Protein AF-A0A924ZU27-F1 (afdb_monomer_lite)

Secondary structure (DSSP, 8-state):
-HHHHHHHT--SHHHHHHHHHHHHHHHHHHHHHHHHHHHHTT--HHHHGGGHHHHHHHHHHHHHHHHHHH-

Foldseek 3Di:
DVVVCVVVVNDDPVVVVVVVVLVVVLLVVLLVVLVVVCVVVVNDCVVQVVNSVVVSVVSSVVSSVVSVVVD

Radius of gyration: 16.22 Å; chains: 1; bounding box: 34×22×42 Å

pLDDT: mean 86.08, std 6.7, range [59.03, 93.5]

Structure (mmCIF, N/CA/C/O backbone):
data_AF-A0A924ZU27-F1
#
_entry.id   AF-A0A924ZU27-F1
#
loop_
_atom_site.group_PDB
_atom_site.id
_atom_site.type_symbol
_atom_site.label_atom_id
_atom_site.label_alt_id
_atom_site.la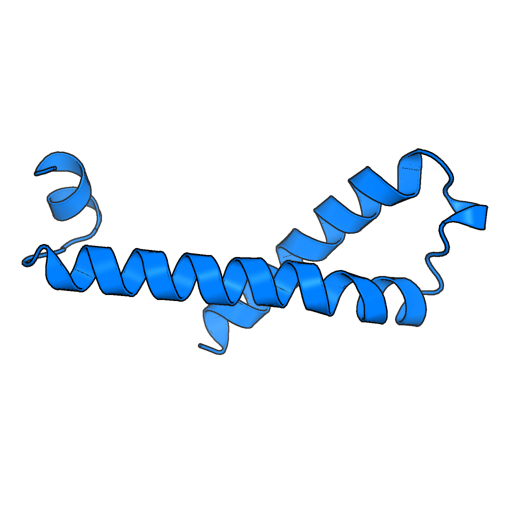bel_comp_id
_atom_site.label_asym_id
_atom_site.label_entity_id
_atom_site.label_seq_id
_atom_site.pdbx_PDB_ins_code
_atom_site.Cartn_x
_atom_site.Cartn_y
_atom_site.Cartn_z
_atom_site.occupancy
_atom_site.B_iso_or_equiv
_atom_site.auth_seq_id
_atom_site.auth_comp_id
_atom_site.auth_asym_id
_atom_site.auth_atom_id
_atom_site.pdbx_PDB_model_num
ATOM 1 N N . MET A 1 1 ? -11.034 9.802 19.030 1.00 59.03 1 MET A N 1
ATOM 2 C CA . MET A 1 1 ? -11.230 8.376 18.664 1.00 59.03 1 MET A CA 1
ATOM 3 C C . MET A 1 1 ? -12.696 8.001 18.427 1.00 59.03 1 MET A C 1
ATOM 5 O O . MET A 1 1 ? -12.947 7.225 17.517 1.00 59.03 1 MET A O 1
ATOM 9 N N . ASN A 1 2 ? -13.666 8.574 19.153 1.00 69.19 2 ASN A N 1
ATOM 10 C CA . ASN A 1 2 ? -15.086 8.190 19.024 1.00 69.19 2 ASN A CA 1
ATOM 11 C C . ASN A 1 2 ? -15.697 8.432 17.627 1.00 69.19 2 ASN A C 1
ATOM 13 O O . ASN A 1 2 ? -16.412 7.571 17.136 1.00 69.19 2 ASN A O 1
ATOM 17 N N . LYS A 1 3 ? -15.351 9.528 16.930 1.00 75.69 3 LYS A N 1
ATOM 18 C CA . LYS A 1 3 ? -15.857 9.799 15.563 1.00 75.69 3 LYS A CA 1
ATOM 19 C C . LYS A 1 3 ? -15.407 8.770 14.513 1.00 75.69 3 LYS A C 1
ATOM 21 O O . LYS A 1 3 ? -16.169 8.454 13.609 1.00 75.69 3 LYS A O 1
ATOM 26 N N . LEU A 1 4 ? -14.176 8.263 14.620 1.00 73.06 4 LEU A N 1
ATOM 27 C CA . LEU A 1 4 ? -13.633 7.246 13.707 1.00 73.06 4 LEU A CA 1
ATOM 28 C C . LEU A 1 4 ? -14.305 5.894 13.943 1.00 73.06 4 LEU A C 1
ATOM 30 O O . LEU A 1 4 ? -14.777 5.270 13.001 1.00 73.06 4 LEU A O 1
ATOM 34 N N . LYS A 1 5 ? -14.428 5.508 15.215 1.00 72.19 5 LYS A N 1
ATOM 35 C CA . LYS A 1 5 ? -15.135 4.295 15.624 1.00 72.19 5 LYS A CA 1
ATOM 36 C C . LYS A 1 5 ? -16.591 4.286 15.177 1.00 72.19 5 LYS A C 1
ATOM 38 O O . LYS A 1 5 ? -17.036 3.315 14.590 1.00 72.19 5 LYS A O 1
ATOM 43 N N . GLN A 1 6 ? -17.303 5.393 15.375 1.00 78.19 6 GLN A N 1
ATOM 44 C CA . GLN A 1 6 ? -18.711 5.503 15.002 1.00 78.19 6 GLN A CA 1
ATOM 45 C C . GLN A 1 6 ? -18.923 5.487 13.481 1.00 78.19 6 GLN A C 1
ATOM 47 O O . GLN A 1 6 ? -19.893 4.904 13.014 1.00 78.19 6 GLN A O 1
ATOM 52 N N . ARG A 1 7 ? -18.009 6.076 12.694 1.00 80.06 7 ARG A N 1
ATOM 53 C CA . ARG A 1 7 ? -18.077 6.017 11.223 1.00 80.06 7 ARG A CA 1
ATOM 54 C C . ARG A 1 7 ? -17.854 4.612 10.667 1.00 80.06 7 ARG A C 1
ATOM 56 O O . ARG A 1 7 ? -18.368 4.312 9.600 1.00 80.06 7 ARG A O 1
ATOM 63 N N . TRP A 1 8 ? -17.027 3.810 11.334 1.00 77.25 8 TRP A N 1
ATOM 64 C CA . TRP A 1 8 ? -16.605 2.490 10.852 1.00 77.25 8 TRP A CA 1
ATOM 65 C C . TRP A 1 8 ? -17.294 1.348 11.621 1.00 77.25 8 TRP A C 1
ATOM 67 O O . TRP A 1 8 ? -16.956 0.190 11.412 1.00 77.25 8 TRP A O 1
ATOM 77 N N . GLY A 1 9 ? -18.236 1.660 12.523 1.00 81.44 9 GLY A N 1
ATOM 78 C CA . GLY A 1 9 ? -18.950 0.670 13.339 1.00 81.44 9 GLY A CA 1
ATOM 79 C C . GLY A 1 9 ? -18.058 -0.108 14.315 1.00 81.44 9 GLY A C 1
ATOM 80 O O . GLY A 1 9 ? -18.354 -1.250 14.638 1.00 81.44 9 GLY A O 1
ATOM 81 N N . ILE A 1 10 ? -16.942 0.476 14.755 1.00 83.56 10 ILE A N 1
ATOM 82 C CA . ILE A 1 10 ? -15.928 -0.213 15.557 1.00 83.56 10 ILE A CA 1
ATOM 83 C C . ILE A 1 10 ? -16.240 -0.075 17.049 1.00 83.56 10 ILE A C 1
ATOM 85 O O . ILE A 1 10 ? -16.215 1.029 17.597 1.00 83.56 10 ILE A O 1
ATOM 89 N N . GLU A 1 11 ? -16.437 -1.199 17.730 1.00 79.88 11 GLU A N 1
ATOM 90 C CA . GLU A 1 11 ? -16.759 -1.224 19.160 1.00 79.88 11 GLU A CA 1
ATOM 91 C C . GLU A 1 11 ? -15.497 -1.149 20.031 1.00 79.88 11 GLU A C 1
ATOM 93 O O . GLU A 1 11 ? -15.470 -0.473 21.064 1.00 79.88 11 GLU A O 1
ATOM 98 N N . THR A 1 12 ? -14.393 -1.766 19.587 1.00 85.25 12 THR A N 1
ATOM 99 C CA . THR A 1 12 ? -13.174 -1.916 20.401 1.00 85.25 12 THR A CA 1
ATOM 100 C C . THR A 1 12 ? -11.935 -1.272 19.777 1.00 85.25 12 THR A C 1
ATOM 102 O O . THR A 1 12 ? -11.773 -1.185 18.563 1.00 85.25 12 THR A O 1
ATOM 105 N N . ASN A 1 13 ? -10.993 -0.824 20.617 1.00 84.62 13 ASN A N 1
ATOM 106 C CA . ASN A 1 13 ? -9.692 -0.334 20.131 1.00 84.62 13 ASN A CA 1
ATOM 107 C C . ASN A 1 13 ? -8.885 -1.433 19.419 1.00 84.62 13 ASN A C 1
ATOM 109 O O . ASN A 1 13 ? -8.078 -1.125 18.549 1.00 84.62 13 ASN A O 1
ATOM 113 N N . PHE A 1 14 ? -9.118 -2.700 19.765 1.00 86.44 14 PHE A N 1
ATOM 114 C CA . PHE A 1 14 ? -8.428 -3.839 19.168 1.00 86.44 14 PHE A CA 1
ATOM 115 C C . PHE A 1 14 ? -8.786 -4.026 17.687 1.00 86.44 14 PHE A C 1
ATOM 117 O O . PHE A 1 14 ? -7.899 -4.228 16.863 1.00 86.44 14 PHE A O 1
ATOM 124 N N . GLN A 1 15 ? -10.061 -3.850 17.327 1.00 85.31 15 GLN A N 1
ATOM 125 C CA . GLN A 1 15 ? -10.510 -3.845 15.929 1.00 85.31 15 GLN A CA 1
ATOM 126 C C . GLN A 1 15 ? -9.818 -2.749 15.102 1.00 85.31 15 GLN A C 1
ATOM 128 O O . GLN A 1 15 ? -9.394 -3.012 13.981 1.00 85.31 15 GLN A O 1
ATOM 133 N N . LEU A 1 16 ? -9.625 -1.545 15.661 1.00 88.31 16 LEU A N 1
ATOM 134 C CA . LEU A 1 16 ? -8.850 -0.485 14.997 1.00 88.31 16 LEU A CA 1
ATOM 135 C C . LEU A 1 16 ? -7.398 -0.910 14.738 1.00 88.31 16 LEU A C 1
ATOM 137 O O . LEU A 1 16 ? -6.875 -0.661 13.655 1.00 88.31 16 LEU A O 1
ATOM 141 N N . THR A 1 17 ? -6.750 -1.564 15.705 1.00 90.69 17 THR A N 1
ATOM 142 C CA . THR A 1 17 ? -5.382 -2.070 15.533 1.00 90.69 17 THR A CA 1
ATOM 143 C C . THR A 1 17 ? -5.306 -3.115 14.423 1.00 90.69 17 THR A C 1
ATOM 145 O O . THR A 1 17 ? -4.422 -3.025 13.576 1.00 90.69 17 THR A O 1
ATOM 148 N N . ILE A 1 18 ? -6.250 -4.064 14.379 1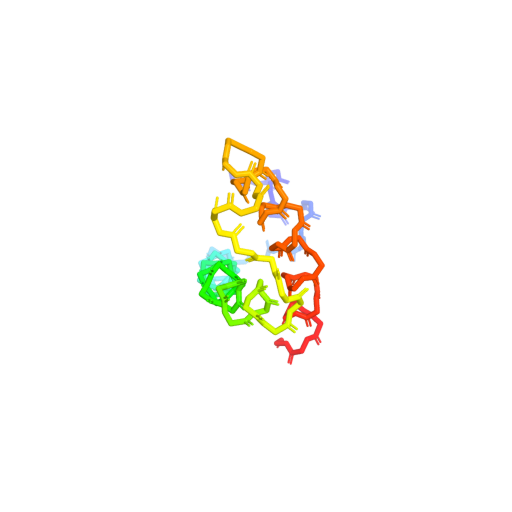.00 89.69 18 ILE A N 1
ATOM 149 C CA . ILE A 1 18 ? -6.318 -5.074 13.310 1.00 89.69 18 ILE A CA 1
ATOM 150 C C . ILE A 1 18 ? -6.460 -4.398 11.951 1.00 89.69 18 ILE A C 1
ATOM 152 O O . ILE A 1 18 ? -5.712 -4.710 11.032 1.00 89.69 18 ILE A O 1
ATOM 156 N N . ILE A 1 19 ? -7.376 -3.438 11.839 1.00 89.00 19 ILE A N 1
ATOM 157 C CA . ILE A 1 19 ? -7.591 -2.673 10.613 1.00 89.00 19 ILE A CA 1
ATOM 158 C C . ILE A 1 19 ? -6.285 -2.023 10.153 1.00 89.00 19 ILE A C 1
ATOM 160 O O . ILE A 1 19 ? -5.899 -2.195 9.002 1.00 89.00 19 ILE A O 1
ATOM 164 N N . PHE A 1 20 ? -5.560 -1.332 11.036 1.00 90.56 20 PHE A N 1
ATOM 165 C CA . PHE A 1 20 ? -4.280 -0.726 10.667 1.00 90.56 20 PHE A CA 1
ATOM 166 C C . PHE A 1 20 ? -3.230 -1.754 10.237 1.00 90.56 20 PHE A C 1
ATOM 168 O O . PHE A 1 20 ? -2.489 -1.488 9.293 1.00 90.56 20 PHE A O 1
ATOM 175 N N . ILE A 1 21 ? -3.183 -2.922 10.882 1.00 93.19 21 ILE A N 1
ATOM 176 C CA . ILE A 1 21 ? -2.283 -4.014 10.490 1.00 93.19 21 ILE A CA 1
ATOM 177 C C . ILE A 1 21 ? -2.639 -4.521 9.091 1.00 93.19 21 ILE A C 1
ATOM 179 O O . ILE A 1 21 ? -1.756 -4.604 8.243 1.00 93.19 21 ILE A O 1
ATOM 183 N N . VAL A 1 22 ? -3.916 -4.797 8.816 1.00 91.44 22 VAL A N 1
ATOM 184 C CA . VAL A 1 22 ? -4.376 -5.236 7.489 1.00 91.44 22 VAL A CA 1
ATOM 185 C C . VAL A 1 22 ? -4.062 -4.168 6.443 1.00 91.44 22 VAL A C 1
ATOM 187 O O . VAL A 1 22 ? -3.445 -4.473 5.430 1.00 91.44 22 VAL A O 1
ATOM 190 N N . PHE A 1 23 ? -4.358 -2.893 6.712 1.00 91.75 23 PHE A N 1
ATOM 191 C CA . PHE A 1 23 ? -4.007 -1.786 5.818 1.00 91.75 23 PHE A CA 1
ATOM 192 C C . PHE A 1 23 ? -2.500 -1.712 5.532 1.00 91.75 23 PHE A C 1
ATOM 194 O O . PHE A 1 23 ? -2.107 -1.522 4.379 1.00 91.75 23 PHE A O 1
ATOM 201 N N . ALA A 1 24 ? -1.656 -1.879 6.553 1.00 92.69 24 ALA A N 1
ATOM 202 C CA . ALA A 1 24 ? -0.204 -1.857 6.407 1.00 92.69 24 ALA A CA 1
ATOM 203 C C . ALA A 1 24 ? 0.317 -3.057 5.602 1.00 92.69 24 ALA A C 1
ATOM 205 O O . ALA A 1 24 ? 1.182 -2.883 4.739 1.00 92.69 24 ALA A O 1
ATOM 206 N N . LEU A 1 25 ? -0.225 -4.255 5.844 1.00 93.50 25 LEU A N 1
ATOM 207 C CA . LEU A 1 25 ? 0.123 -5.473 5.112 1.00 93.50 25 LEU A CA 1
ATOM 208 C C . LEU A 1 25 ? -0.298 -5.365 3.647 1.00 93.50 25 LEU A C 1
ATOM 210 O O . LEU A 1 25 ? 0.542 -5.514 2.762 1.00 93.50 25 LEU A O 1
ATOM 214 N N . THR A 1 26 ? -1.557 -5.019 3.382 1.00 92.50 26 THR A N 1
ATOM 215 C CA . THR A 1 26 ? -2.095 -4.878 2.026 1.00 92.50 26 THR A CA 1
ATOM 216 C C . THR A 1 26 ? -1.392 -3.760 1.254 1.00 92.50 26 THR A C 1
ATOM 218 O O . THR A 1 26 ? -1.066 -3.930 0.080 1.00 92.50 26 THR A O 1
ATOM 221 N N . GLY A 1 27 ? -1.084 -2.632 1.905 1.00 91.56 27 GLY A N 1
ATOM 222 C CA . GLY A 1 27 ? -0.358 -1.516 1.286 1.00 91.56 27 GLY A CA 1
ATOM 223 C C . GLY A 1 27 ? 1.104 -1.844 0.979 1.00 91.56 27 GLY A C 1
ATOM 224 O O . GLY A 1 27 ? 1.624 -1.480 -0.076 1.00 91.56 27 GLY A O 1
ATOM 225 N N . SER A 1 28 ? 1.769 -2.589 1.863 1.00 93.25 28 SER A N 1
ATOM 226 C CA . SER A 1 28 ? 3.138 -3.059 1.619 1.00 93.25 28 SER A CA 1
ATOM 227 C C . SER A 1 28 ? 3.169 -4.118 0.513 1.00 93.25 28 SER A C 1
ATOM 229 O O . SER A 1 28 ? 4.028 -4.068 -0.370 1.00 93.25 28 SER A O 1
ATOM 231 N N . ALA A 1 29 ? 2.202 -5.040 0.515 1.00 93.44 29 ALA A N 1
ATOM 232 C CA . ALA A 1 29 ? 2.057 -6.078 -0.498 1.00 93.44 29 ALA A CA 1
ATOM 233 C C . ALA A 1 29 ? 1.782 -5.488 -1.888 1.00 93.44 29 ALA A C 1
ATOM 235 O O . ALA A 1 29 ? 2.437 -5.890 -2.850 1.00 93.44 29 ALA A O 1
ATOM 236 N N . SER A 1 30 ? 0.896 -4.491 -2.010 1.00 93.06 30 SER A N 1
ATOM 237 C CA . SER A 1 30 ? 0.625 -3.826 -3.294 1.00 93.06 30 SER A CA 1
ATOM 238 C C . SER A 1 30 ? 1.859 -3.098 -3.837 1.00 93.06 30 SER A C 1
ATOM 240 O O . SER A 1 30 ? 2.185 -3.203 -5.022 1.00 93.06 30 SER A O 1
ATOM 242 N N . ALA A 1 31 ? 2.610 -2.416 -2.968 1.00 91.44 31 ALA A N 1
ATOM 243 C CA . ALA A 1 31 ? 3.851 -1.747 -3.342 1.00 91.44 31 ALA A CA 1
ATOM 244 C C . ALA A 1 31 ? 4.932 -2.739 -3.798 1.00 91.44 31 ALA A C 1
ATOM 246 O O . ALA A 1 31 ? 5.677 -2.447 -4.744 1.00 91.44 31 ALA A O 1
ATOM 247 N N . TRP A 1 32 ? 5.008 -3.911 -3.163 1.00 92.06 32 TRP A N 1
ATOM 248 C CA . TRP A 1 32 ? 5.912 -4.989 -3.558 1.00 92.06 32 TRP A CA 1
ATOM 249 C C . TRP A 1 32 ? 5.501 -5.611 -4.900 1.00 92.06 32 TRP A C 1
ATOM 251 O O . TRP A 1 32 ? 6.329 -5.667 -5.810 1.00 92.06 32 TRP A O 1
ATOM 261 N N . LEU A 1 33 ? 4.217 -5.949 -5.071 1.00 91.38 33 LEU A N 1
ATOM 262 C CA . LEU A 1 33 ? 3.645 -6.520 -6.299 1.00 91.38 33 LEU A CA 1
ATOM 263 C C . LEU A 1 33 ? 3.684 -5.570 -7.498 1.00 91.38 33 LEU A C 1
ATOM 265 O O . L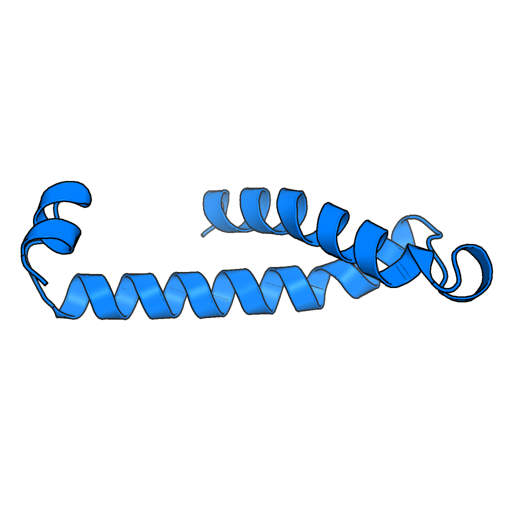EU A 1 33 ? 3.773 -6.026 -8.634 1.00 91.38 33 LEU A O 1
ATOM 269 N N . SER A 1 34 ? 3.695 -4.254 -7.279 1.00 89.56 34 SER A N 1
ATOM 270 C CA . SER A 1 34 ? 3.807 -3.291 -8.382 1.00 89.56 34 SER A CA 1
ATOM 271 C C . SER A 1 34 ? 5.085 -3.448 -9.207 1.00 89.56 34 SER A C 1
ATOM 273 O O . SER A 1 34 ? 5.069 -3.163 -10.397 1.00 89.56 34 SER A O 1
ATOM 275 N N . LYS A 1 35 ? 6.193 -3.916 -8.612 1.00 87.00 35 LYS A N 1
ATOM 276 C CA . LYS A 1 35 ? 7.458 -4.116 -9.339 1.00 87.00 35 LYS A CA 1
ATOM 277 C C . LYS A 1 35 ? 7.362 -5.223 -10.398 1.00 87.00 35 LYS A C 1
ATOM 279 O O . LYS A 1 35 ? 7.635 -4.914 -11.557 1.00 87.00 35 LYS A O 1
ATOM 284 N N . PRO A 1 36 ? 6.990 -6.475 -10.058 1.00 88.56 36 PRO A N 1
ATOM 285 C CA . PRO A 1 36 ? 6.814 -7.516 -11.064 1.00 88.56 36 PRO A CA 1
ATOM 286 C C . PRO A 1 36 ? 5.694 -7.174 -12.049 1.00 88.56 36 PRO A C 1
ATOM 288 O O . PRO A 1 36 ? 5.840 -7.480 -13.224 1.00 88.56 36 PRO A O 1
ATOM 291 N N . PHE A 1 37 ? 4.636 -6.471 -11.622 1.00 89.25 37 PHE A N 1
ATOM 292 C CA . PHE A 1 37 ? 3.590 -6.001 -12.539 1.00 89.25 37 PHE A CA 1
ATOM 293 C C . PHE A 1 37 ? 4.112 -4.999 -13.576 1.00 89.25 37 PHE A C 1
ATOM 295 O O . PHE A 1 37 ? 3.798 -5.126 -14.754 1.00 89.25 37 PHE A O 1
ATOM 302 N N . CYS A 1 38 ? 4.936 -4.027 -13.165 1.00 87.75 38 CYS A N 1
ATOM 303 C CA . CYS A 1 38 ? 5.575 -3.096 -14.096 1.00 87.75 38 CYS A CA 1
ATOM 304 C C . CYS A 1 38 ? 6.460 -3.839 -15.106 1.00 87.75 38 CYS A C 1
ATOM 306 O O . CYS A 1 38 ? 6.360 -3.570 -16.295 1.00 87.75 38 CYS A O 1
ATOM 308 N N . ILE A 1 39 ? 7.271 -4.803 -14.654 1.00 86.31 39 ILE A N 1
ATOM 309 C CA . ILE A 1 39 ? 8.125 -5.607 -15.544 1.00 86.31 39 ILE A CA 1
ATOM 310 C C . ILE A 1 39 ? 7.274 -6.447 -16.508 1.00 86.31 39 ILE A C 1
ATOM 312 O O . ILE A 1 39 ? 7.570 -6.491 -17.697 1.00 86.31 39 ILE A O 1
ATOM 316 N N . TRP A 1 40 ? 6.201 -7.074 -16.018 1.00 87.31 40 TRP A N 1
ATOM 317 C CA . TRP A 1 40 ? 5.283 -7.876 -16.833 1.00 87.31 40 TRP A CA 1
ATOM 318 C C . TRP A 1 40 ? 4.578 -7.049 -17.916 1.00 87.31 40 TRP A C 1
ATOM 320 O O . TRP A 1 40 ? 4.410 -7.519 -19.035 1.00 87.31 40 TRP A O 1
ATOM 330 N N . LEU A 1 41 ? 4.231 -5.797 -17.608 1.00 86.38 41 LEU A N 1
ATOM 331 C CA . LEU A 1 41 ? 3.668 -4.844 -18.568 1.00 86.38 41 LEU A CA 1
ATOM 332 C C . LEU A 1 41 ? 4.712 -4.231 -19.519 1.00 86.38 41 LEU A C 1
ATOM 334 O O . LEU A 1 41 ? 4.349 -3.403 -20.349 1.00 86.38 41 LEU A O 1
ATOM 338 N N . GLY A 1 42 ? 5.996 -4.587 -19.394 1.00 82.62 42 GLY A N 1
ATOM 339 C CA . GLY A 1 42 ? 7.077 -3.975 -20.173 1.00 82.62 42 GLY A CA 1
ATOM 340 C C . GLY A 1 42 ? 7.349 -2.515 -19.797 1.00 82.62 42 GLY A C 1
ATOM 341 O O . GLY A 1 42 ? 7.940 -1.773 -20.571 1.00 82.62 42 GLY A O 1
ATOM 342 N N . ILE A 1 43 ? 6.902 -2.080 -18.616 1.00 81.19 43 ILE A N 1
ATOM 343 C CA . ILE A 1 43 ? 7.112 -0.727 -18.110 1.00 81.19 43 ILE A CA 1
ATOM 344 C C . ILE A 1 43 ? 8.469 -0.676 -17.411 1.00 81.19 43 ILE A C 1
ATOM 346 O O . ILE A 1 43 ? 8.608 -0.999 -16.225 1.00 81.19 43 ILE A O 1
ATOM 350 N N . THR A 1 44 ? 9.477 -0.251 -18.160 1.00 79.06 44 THR A N 1
ATOM 351 C CA . THR A 1 44 ? 10.852 -0.081 -17.691 1.00 79.06 44 THR A CA 1
ATOM 352 C C . THR A 1 44 ? 11.138 1.359 -17.274 1.00 79.06 44 THR A C 1
ATOM 354 O O . THR A 1 44 ? 10.528 2.320 -17.748 1.00 79.06 44 THR A O 1
ATOM 357 N N . LYS A 1 45 ? 12.073 1.521 -16.330 1.00 74.62 45 LYS A N 1
ATOM 358 C CA . LYS A 1 45 ? 12.545 2.850 -15.909 1.00 74.62 45 LYS A CA 1
ATOM 359 C C . LYS A 1 45 ? 13.204 3.606 -17.058 1.00 74.62 45 LYS A C 1
ATOM 361 O O . LYS A 1 45 ? 13.077 4.824 -17.096 1.00 74.62 45 LYS A O 1
ATOM 366 N N . ASP A 1 46 ? 13.873 2.891 -17.954 1.00 77.94 46 ASP A N 1
ATOM 367 C CA . ASP A 1 46 ? 14.532 3.463 -19.125 1.00 77.94 46 ASP A CA 1
ATOM 368 C C . ASP A 1 46 ? 13.537 4.079 -20.118 1.00 77.94 46 ASP A C 1
ATOM 370 O O . ASP A 1 46 ? 13.785 5.175 -20.609 1.00 77.94 46 ASP A O 1
ATOM 374 N N . ASP A 1 47 ? 12.374 3.454 -20.336 1.00 77.75 47 ASP A N 1
ATOM 375 C CA . ASP A 1 47 ? 11.354 3.967 -21.263 1.00 77.75 47 ASP A CA 1
ATOM 376 C C . ASP A 1 47 ? 10.594 5.184 -20.725 1.00 77.75 47 ASP A C 1
ATOM 378 O O . ASP A 1 47 ? 10.251 6.097 -21.473 1.00 77.75 47 ASP A O 1
ATOM 382 N N . LEU A 1 48 ? 10.305 5.211 -19.419 1.00 80.81 48 LEU A N 1
ATOM 383 C CA . LEU A 1 48 ? 9.468 6.257 -18.821 1.00 80.81 48 LEU A CA 1
ATOM 384 C C . LEU A 1 48 ? 10.252 7.361 -18.102 1.00 80.81 48 LEU A C 1
ATOM 386 O O . LEU A 1 48 ? 9.694 8.428 -17.836 1.00 80.81 48 LEU A O 1
ATOM 390 N N . GLY A 1 49 ? 11.514 7.131 -17.734 1.00 85.31 49 GLY A N 1
ATOM 391 C CA . GLY A 1 49 ? 12.321 8.079 -16.965 1.00 85.31 49 GLY A CA 1
ATOM 392 C C . GLY A 1 49 ? 11.586 8.591 -15.718 1.00 85.31 49 GLY A C 1
ATOM 393 O O . GLY A 1 49 ? 11.188 7.821 -14.841 1.00 85.31 49 GLY A O 1
ATOM 394 N N . TYR A 1 50 ? 11.350 9.906 -15.652 1.00 84.94 50 TYR A N 1
ATOM 395 C 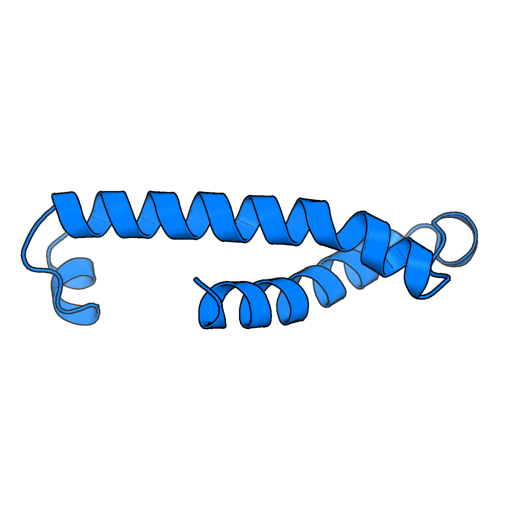CA . TYR A 1 50 ? 10.625 10.554 -14.550 1.00 84.94 50 TYR A CA 1
ATOM 396 C C . TYR A 1 50 ? 9.155 10.117 -14.422 1.00 84.94 50 TYR A C 1
ATOM 398 O O . TYR A 1 50 ? 8.600 10.172 -13.323 1.00 84.94 50 TYR A O 1
ATOM 406 N N . TRP A 1 51 ? 8.533 9.630 -15.502 1.00 85.88 51 TRP A N 1
ATOM 407 C CA . TRP A 1 51 ? 7.151 9.137 -15.498 1.00 85.88 51 TRP A CA 1
ATOM 408 C C . TRP A 1 51 ? 7.000 7.745 -14.887 1.00 85.88 51 TRP A C 1
ATOM 410 O O . TRP A 1 51 ? 5.889 7.344 -14.541 1.00 85.88 51 TRP A O 1
ATOM 420 N N . PHE A 1 52 ? 8.101 7.020 -14.672 1.00 87.00 52 PHE A N 1
ATOM 421 C CA . PHE A 1 52 ? 8.050 5.685 -14.084 1.00 87.00 52 PHE A CA 1
ATOM 422 C C . PHE A 1 52 ? 7.389 5.691 -12.699 1.00 87.00 52 PHE A C 1
ATOM 424 O O . PHE A 1 52 ? 6.565 4.834 -12.385 1.00 87.00 52 PHE A O 1
ATOM 431 N N . THR A 1 53 ? 7.723 6.677 -11.865 1.00 86.19 53 THR A N 1
ATOM 432 C CA . THR A 1 53 ? 7.195 6.793 -10.500 1.00 86.19 53 THR A CA 1
ATOM 433 C C . THR A 1 53 ? 5.685 7.058 -10.460 1.00 86.19 53 THR A C 1
ATOM 435 O O . THR A 1 53 ? 4.994 6.287 -9.791 1.00 86.19 53 THR A O 1
ATOM 438 N N . PRO A 1 54 ? 5.130 8.076 -11.154 1.00 89.62 54 PRO A N 1
ATOM 439 C CA . PRO A 1 54 ? 3.685 8.301 -11.165 1.00 89.62 54 PRO A CA 1
ATOM 440 C C . PRO A 1 54 ? 2.912 7.150 -11.818 1.00 89.62 54 PRO A C 1
ATOM 442 O O . PRO A 1 54 ? 1.889 6.745 -11.272 1.00 89.62 54 PRO A O 1
ATOM 445 N N . VAL A 1 55 ? 3.412 6.556 -12.909 1.00 88.75 55 VAL A N 1
ATOM 446 C CA . VAL A 1 55 ? 2.767 5.390 -13.545 1.00 88.75 55 VAL A CA 1
ATOM 447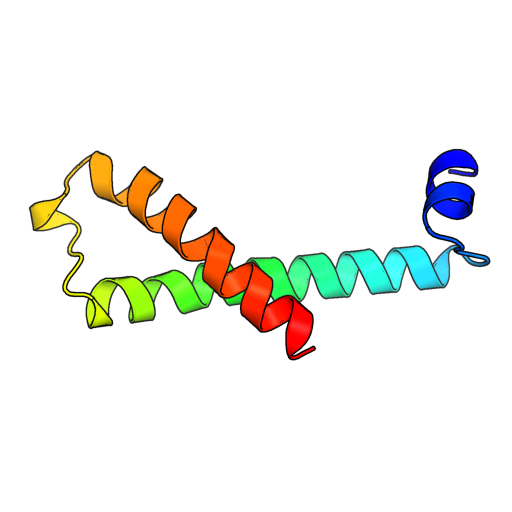 C C . VAL A 1 55 ? 2.737 4.196 -12.596 1.00 88.75 55 VAL A C 1
ATOM 449 O O . VAL A 1 55 ? 1.696 3.563 -12.428 1.00 88.75 55 VAL A O 1
ATOM 452 N N . ARG A 1 56 ? 3.846 3.922 -11.901 1.00 87.94 56 ARG A N 1
ATOM 453 C CA . ARG A 1 56 ? 3.898 2.865 -10.888 1.00 87.94 56 ARG A CA 1
ATOM 454 C C . ARG A 1 56 ? 2.932 3.132 -9.734 1.00 87.94 56 ARG A C 1
ATOM 456 O O . ARG A 1 56 ? 2.306 2.195 -9.253 1.00 87.94 56 ARG A O 1
ATOM 463 N N . LEU A 1 57 ? 2.789 4.382 -9.295 1.00 90.50 57 LEU A N 1
ATOM 464 C CA . LEU A 1 57 ? 1.858 4.757 -8.226 1.00 90.50 57 LEU A CA 1
ATOM 465 C C . LEU A 1 57 ? 0.396 4.562 -8.655 1.00 90.50 57 LEU A C 1
ATOM 467 O O . LEU A 1 57 ? -0.410 4.047 -7.883 1.00 90.50 57 LEU A O 1
ATOM 471 N N . LEU A 1 58 ? 0.092 4.876 -9.915 1.00 90.75 58 LEU A N 1
ATOM 472 C CA . LEU A 1 58 ? -1.205 4.617 -10.538 1.00 90.75 58 LEU A CA 1
ATOM 473 C C . LEU A 1 58 ? -1.485 3.109 -10.642 1.00 90.75 58 LEU A C 1
ATOM 475 O O . LEU A 1 58 ? -2.610 2.697 -10.407 1.00 90.75 58 LEU A O 1
ATOM 479 N N . LEU A 1 59 ? -0.463 2.286 -10.900 1.00 90.00 59 LEU A N 1
ATOM 480 C CA . LEU A 1 59 ? -0.535 0.816 -10.930 1.00 90.00 59 LEU A CA 1
ATOM 481 C C . LEU A 1 59 ? -0.696 0.171 -9.546 1.00 90.00 59 LEU A C 1
ATOM 483 O O . LEU A 1 59 ? -1.377 -0.844 -9.413 1.00 90.00 59 LEU A O 1
ATOM 487 N N . ILE A 1 60 ? -0.101 0.755 -8.502 1.00 92.56 60 ILE A N 1
ATOM 488 C CA . ILE A 1 60 ? -0.273 0.285 -7.119 1.00 92.56 60 ILE A CA 1
ATOM 489 C C . ILE A 1 60 ? -1.746 0.358 -6.707 1.00 92.56 60 ILE A C 1
ATOM 491 O O . ILE A 1 60 ? -2.212 -0.518 -5.983 1.00 92.56 60 ILE A O 1
ATOM 495 N N . PHE A 1 61 ? -2.487 1.363 -7.179 1.00 92.31 61 PHE A N 1
ATOM 496 C CA . PHE A 1 61 ? -3.888 1.562 -6.817 1.00 92.31 61 PHE A CA 1
ATOM 497 C C . PHE A 1 61 ? -4.812 0.380 -7.190 1.00 92.31 61 PHE A C 1
ATOM 499 O O . PHE A 1 61 ? -5.427 -0.173 -6.280 1.00 92.31 61 PHE A O 1
ATOM 506 N N . PRO A 1 62 ? -4.911 -0.081 -8.454 1.00 91.19 62 PRO A N 1
ATOM 507 C CA . PRO A 1 62 ? -5.734 -1.237 -8.804 1.00 91.19 62 PRO A CA 1
ATOM 508 C C . PRO A 1 62 ? -5.230 -2.534 -8.158 1.00 91.19 62 PRO A C 1
ATOM 510 O O . PRO A 1 62 ? -6.048 -3.331 -7.709 1.00 91.19 62 PRO A O 1
ATOM 513 N N . ILE A 1 63 ? -3.910 -2.732 -8.025 1.00 91.56 63 ILE A N 1
ATOM 514 C CA . ILE A 1 63 ? -3.351 -3.898 -7.312 1.00 91.56 63 ILE A CA 1
ATOM 515 C C . ILE A 1 63 ? -3.824 -3.906 -5.854 1.00 91.56 63 ILE A C 1
ATOM 517 O O . ILE A 1 63 ? -4.226 -4.939 -5.326 1.00 91.56 63 ILE A O 1
ATOM 521 N N . TYR A 1 64 ? -3.805 -2.74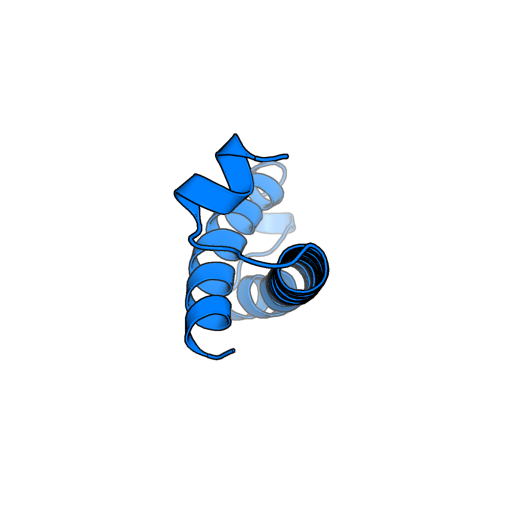3 -5.208 1.00 92.69 64 TYR A N 1
ATOM 522 C CA . TYR A 1 64 ? -4.267 -2.574 -3.839 1.00 92.69 64 TYR A CA 1
ATOM 523 C C . TYR A 1 64 ? -5.767 -2.870 -3.687 1.00 92.69 64 TYR A C 1
ATOM 525 O O . TYR A 1 64 ? -6.146 -3.570 -2.752 1.00 92.69 64 TYR A O 1
ATOM 533 N N . GLN A 1 65 ? -6.609 -2.408 -4.620 1.00 90.69 65 GLN A N 1
ATOM 534 C CA . GLN A 1 65 ? -8.046 -2.721 -4.619 1.00 90.69 65 GLN A CA 1
ATOM 535 C C . GLN A 1 65 ? -8.303 -4.229 -4.749 1.00 90.69 65 GLN A C 1
ATOM 537 O O . GLN A 1 65 ? -9.130 -4.771 -4.024 1.00 90.69 65 GLN A O 1
ATOM 542 N N . LEU A 1 66 ? -7.564 -4.925 -5.620 1.00 91.75 66 LEU A N 1
ATOM 543 C CA . LEU A 1 66 ? -7.690 -6.379 -5.772 1.00 91.75 66 LEU A CA 1
ATOM 544 C C . LEU A 1 66 ? -7.256 -7.133 -4.510 1.00 91.75 66 LEU A C 1
ATOM 546 O O . LEU A 1 66 ? -7.938 -8.063 -4.088 1.00 91.75 66 LEU A O 1
ATOM 550 N N . LEU A 1 67 ? -6.152 -6.720 -3.881 1.00 89.00 67 LEU A N 1
ATOM 551 C CA . LEU A 1 67 ? -5.680 -7.340 -2.641 1.00 89.00 67 LEU A CA 1
ATOM 552 C C . LEU A 1 67 ? -6.646 -7.117 -1.473 1.00 89.00 67 LEU A C 1
ATOM 554 O O . LEU A 1 67 ? -6.812 -8.019 -0.665 1.00 89.00 67 LEU A O 1
ATOM 558 N N . LEU A 1 68 ? -7.298 -5.952 -1.395 1.00 88.06 68 LEU A N 1
ATOM 559 C CA . LEU A 1 68 ? -8.326 -5.685 -0.383 1.00 88.06 68 LEU A CA 1
ATOM 560 C C . LEU A 1 68 ? -9.569 -6.571 -0.526 1.00 88.06 68 LEU A C 1
ATOM 562 O O . LEU A 1 68 ? -10.245 -6.798 0.465 1.00 88.06 68 LEU A O 1
ATOM 566 N N . VAL A 1 69 ? -9.903 -7.022 -1.737 1.00 88.56 69 VAL A N 1
ATOM 567 C CA . VAL A 1 69 ? -11.041 -7.933 -1.961 1.00 88.56 69 VAL A CA 1
ATOM 568 C C . VAL A 1 69 ? -10.657 -9.388 -1.676 1.00 88.56 69 VAL A C 1
ATOM 570 O O . VAL A 1 69 ? -11.511 -10.192 -1.317 1.00 88.56 69 VAL A O 1
ATOM 573 N N . LEU A 1 70 ? -9.382 -9.738 -1.863 1.00 83.81 70 LEU A N 1
ATOM 574 C CA . LEU A 1 70 ? -8.868 -11.094 -1.651 1.00 83.81 70 LEU A CA 1
ATOM 575 C C . LEU A 1 70 ? -8.594 -11.439 -0.179 1.00 83.81 70 LEU A C 1
ATOM 577 O O . LEU A 1 70 ? -8.580 -12.624 0.151 1.00 83.81 70 LEU A O 1
ATOM 581 N N . ILE A 1 71 ? -8.315 -10.437 0.660 1.00 75.81 71 ILE A N 1
ATOM 582 C CA . ILE A 1 71 ? -7.965 -10.569 2.087 1.00 75.81 71 ILE A CA 1
ATOM 583 C C . ILE A 1 71 ? -9.191 -10.261 2.942 1.00 75.81 71 ILE A C 1
ATOM 585 O O . ILE A 1 71 ? -9.461 -11.055 3.870 1.00 75.81 71 ILE A O 1
#

Sequence (71 aa):
MNKLKQRWGIETNFQLTIIFIVFALTGSASAWLSKPFCIWLGITKDDLGYWFTPVRLLLIFPIYQLLLVLI